Protein AF-A0A3N5Q9T2-F1 (afdb_monomer_lite)

Sequence (180 aa):
MAIQDIDDLIKQLRQHPEWRDALRREIFTDELLALPQIVRELAEAQKRTEVRLESLTARVEELAEAQRQTLIQVSKLAAAQGRTEDRVGSIDGRLLERDYFDRAYAYFDDTLRKIRVLSWSEVADLLDQAEERISRKERKQVMEADLILRGRRLADKAETYLLGEVSVGIGLEDVHRAAQ

pLDDT: mean 83.36, std 15.3, range [35.12, 98.44]

Structure (mmCIF, N/CA/C/O backbone):
data_AF-A0A3N5Q9T2-F1
#
_entry.id   AF-A0A3N5Q9T2-F1
#
loop_
_atom_site.group_PDB
_atom_site.id
_atom_site.type_symbol
_atom_site.label_atom_id
_atom_site.label_alt_id
_atom_site.label_comp_id
_atom_site.label_asym_id
_atom_site.label_entity_id
_atom_site.label_seq_id
_atom_site.pdbx_PDB_ins_code
_atom_site.Cartn_x
_atom_site.Cartn_y
_atom_site.Cartn_z
_atom_site.occupancy
_atom_site.B_iso_or_equiv
_atom_site.auth_seq_id
_atom_site.auth_comp_id
_atom_site.auth_asym_id
_atom_site.auth_atom_id
_atom_site.pdbx_PDB_model_num
ATOM 1 N N . MET A 1 1 ? -41.459 -1.217 77.612 1.00 57.47 1 MET A N 1
ATOM 2 C CA . MET A 1 1 ? -40.199 -1.873 78.017 1.00 57.47 1 MET A CA 1
ATOM 3 C C . MET A 1 1 ? -39.073 -1.049 77.413 1.00 57.47 1 MET A C 1
ATOM 5 O O . MET A 1 1 ? -39.167 -0.753 76.230 1.00 57.47 1 MET A O 1
ATOM 9 N N . ALA A 1 2 ? -38.118 -0.563 78.206 1.00 73.44 2 ALA A N 1
ATOM 10 C CA . ALA A 1 2 ? -37.009 0.235 77.678 1.00 73.44 2 ALA A CA 1
ATOM 11 C C . ALA A 1 2 ? -35.973 -0.709 77.057 1.00 73.44 2 ALA A C 1
ATOM 13 O O . ALA A 1 2 ? -35.576 -1.669 77.709 1.00 73.44 2 ALA A O 1
ATOM 14 N N . ILE A 1 3 ? -35.582 -0.463 75.809 1.00 77.31 3 ILE A N 1
ATOM 15 C CA . ILE A 1 3 ? -34.513 -1.202 75.130 1.00 77.31 3 ILE A CA 1
ATOM 16 C C . ILE A 1 3 ? -33.192 -0.695 75.713 1.00 77.31 3 ILE A C 1
ATOM 18 O O . ILE A 1 3 ? -32.919 0.502 75.612 1.00 77.31 3 ILE A O 1
ATOM 22 N N . GLN A 1 4 ? -32.428 -1.561 76.382 1.00 85.75 4 GLN A N 1
ATOM 23 C CA . GLN A 1 4 ? -31.202 -1.162 77.088 1.00 85.75 4 GLN A CA 1
ATOM 24 C C . GLN A 1 4 ? -29.933 -1.442 76.277 1.00 85.75 4 GLN A C 1
ATOM 26 O O . GLN A 1 4 ? -28.963 -0.697 76.405 1.00 85.75 4 GLN A O 1
ATOM 31 N N . ASP A 1 5 ? -29.955 -2.458 75.410 1.00 89.50 5 ASP A N 1
ATOM 32 C CA . ASP A 1 5 ? -28.836 -2.815 74.540 1.00 89.50 5 ASP A CA 1
ATOM 33 C C . ASP A 1 5 ? -29.283 -3.340 73.158 1.00 89.50 5 ASP A C 1
ATOM 35 O O . ASP A 1 5 ? -30.474 -3.414 72.827 1.00 89.50 5 ASP A O 1
ATOM 39 N N . ILE A 1 6 ? -28.300 -3.639 72.303 1.00 85.38 6 ILE A N 1
ATOM 40 C CA . ILE A 1 6 ? -28.537 -4.053 70.916 1.00 85.38 6 ILE A CA 1
ATOM 41 C C . ILE A 1 6 ? -29.073 -5.487 70.813 1.00 85.38 6 ILE A C 1
ATOM 43 O O . ILE A 1 6 ? -29.782 -5.808 69.858 1.00 85.38 6 ILE A O 1
ATOM 47 N N . ASP A 1 7 ? -28.790 -6.335 71.801 1.00 90.06 7 ASP A N 1
ATOM 48 C CA . ASP A 1 7 ? -29.268 -7.714 71.844 1.00 90.06 7 ASP A CA 1
ATOM 49 C C . ASP A 1 7 ? -30.748 -7.763 72.246 1.00 90.06 7 ASP A C 1
ATOM 51 O O . ASP A 1 7 ? -31.532 -8.509 71.646 1.00 90.06 7 ASP A O 1
ATOM 55 N N . ASP A 1 8 ? -31.167 -6.895 73.169 1.00 88.75 8 ASP A N 1
ATOM 56 C CA . ASP A 1 8 ? -32.565 -6.645 73.516 1.00 88.75 8 ASP A CA 1
ATOM 57 C C . ASP A 1 8 ? -33.357 -6.144 72.304 1.00 88.75 8 ASP A C 1
ATOM 59 O O . ASP A 1 8 ? -34.452 -6.648 72.025 1.00 88.75 8 ASP A O 1
ATOM 63 N N . LEU A 1 9 ? -32.790 -5.211 71.529 1.00 86.06 9 LEU A N 1
ATOM 64 C CA . LEU A 1 9 ? -33.391 -4.739 70.279 1.00 86.06 9 LEU A CA 1
ATOM 65 C C . LEU A 1 9 ? -33.557 -5.888 69.271 1.00 86.06 9 LEU A C 1
ATOM 67 O O . LEU A 1 9 ? -34.646 -6.079 68.729 1.00 86.06 9 LEU A O 1
ATOM 71 N N . ILE A 1 10 ? -32.516 -6.698 69.045 1.00 88.19 10 ILE A N 1
ATOM 72 C CA . ILE A 1 10 ? -32.572 -7.845 68.121 1.00 88.19 10 ILE A CA 1
ATOM 73 C C . ILE A 1 10 ? -33.619 -8.870 68.575 1.00 88.19 10 ILE A C 1
ATOM 75 O O . ILE A 1 10 ? -34.362 -9.410 67.748 1.00 88.19 10 ILE A O 1
ATOM 79 N N . LYS A 1 11 ? -33.713 -9.143 69.879 1.00 89.44 11 LYS A N 1
ATOM 80 C CA . LYS A 1 11 ? -34.690 -10.080 70.445 1.00 89.44 11 LYS A CA 1
ATOM 81 C C . LYS A 1 11 ? -36.124 -9.588 70.247 1.00 89.44 11 LYS A C 1
ATOM 83 O O . LYS A 1 11 ? -36.974 -10.380 69.841 1.00 89.44 11 LYS A O 1
ATOM 88 N N . GLN A 1 12 ? -36.378 -8.296 70.459 1.00 87.38 12 GLN A N 1
ATOM 89 C CA . GLN A 1 12 ? -37.684 -7.675 70.212 1.00 87.38 12 GLN A CA 1
ATOM 90 C C . GLN A 1 12 ? -38.057 -7.690 68.720 1.00 87.38 12 GLN A C 1
ATOM 92 O O . GLN A 1 12 ? -39.169 -8.080 68.377 1.00 87.38 12 GLN A O 1
ATOM 97 N N . LEU A 1 13 ? -37.118 -7.389 67.815 1.00 88.69 13 LEU A N 1
ATOM 98 C CA . LEU A 1 13 ? -37.351 -7.445 66.361 1.00 88.69 13 LEU A CA 1
ATOM 99 C C . LEU A 1 13 ? -37.629 -8.868 65.841 1.00 88.69 13 LEU A C 1
ATOM 101 O O . LEU A 1 13 ? -38.286 -9.036 64.816 1.00 88.69 13 LEU A O 1
ATOM 105 N N .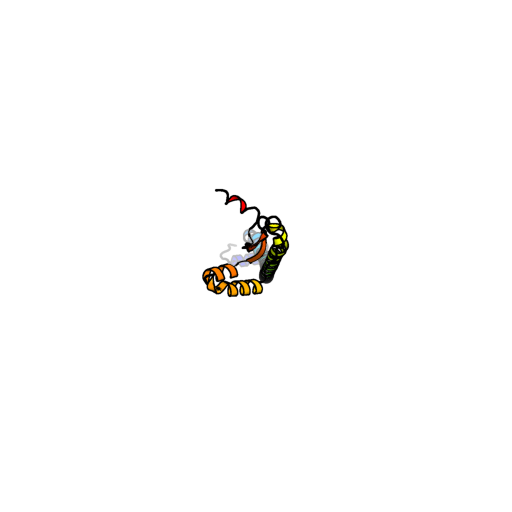 ARG A 1 14 ? -37.143 -9.913 66.525 1.00 87.50 14 ARG A N 1
ATOM 106 C CA . ARG A 1 14 ? -37.492 -11.311 66.204 1.00 87.50 14 ARG A CA 1
ATOM 107 C C . ARG A 1 14 ? -38.896 -11.695 66.668 1.00 87.50 14 ARG A C 1
ATOM 109 O O . ARG A 1 14 ? -39.517 -12.542 66.035 1.00 87.50 14 ARG A O 1
ATOM 116 N N . GLN A 1 15 ? -39.363 -11.113 67.771 1.00 91.81 15 GLN A N 1
ATOM 117 C CA . GLN A 1 15 ? -40.686 -11.380 68.345 1.00 91.81 15 GLN A CA 1
ATOM 118 C C . GLN A 1 15 ? -41.799 -10.577 67.654 1.00 91.81 15 GLN A C 1
ATOM 120 O O . GLN A 1 15 ? -42.931 -11.049 67.613 1.00 91.81 15 GLN A O 1
ATOM 125 N N . HIS A 1 16 ? -41.458 -9.424 67.067 1.00 91.00 16 HIS A N 1
ATOM 126 C CA . HIS A 1 16 ? -42.373 -8.507 66.379 1.00 91.00 16 HIS A CA 1
ATOM 127 C C . HIS A 1 16 ? -41.950 -8.287 64.913 1.00 91.00 16 HIS A C 1
ATOM 129 O O . HIS A 1 16 ? -41.212 -7.338 64.616 1.00 91.00 16 HIS A O 1
ATOM 135 N N . PRO A 1 17 ? -42.384 -9.156 63.974 1.00 87.50 17 PRO A N 1
ATOM 136 C CA . PRO 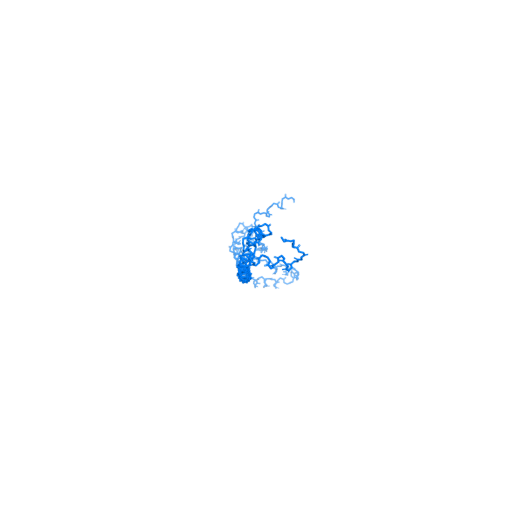A 1 17 ? -42.043 -9.055 62.552 1.00 87.50 17 PRO A CA 1
ATOM 137 C C . PRO A 1 17 ? -42.384 -7.691 61.938 1.00 87.50 17 PRO A C 1
ATOM 139 O O . PRO A 1 17 ? -41.623 -7.178 61.122 1.00 87.50 17 PRO A O 1
ATOM 142 N N . GLU A 1 18 ? -43.479 -7.073 62.377 1.00 89.25 18 GLU A N 1
ATOM 143 C CA . GLU A 1 18 ? -43.942 -5.756 61.942 1.00 89.25 18 GLU A CA 1
ATOM 144 C C . GLU A 1 18 ? -42.941 -4.632 62.255 1.00 89.25 18 GLU A C 1
ATOM 146 O O . GLU A 1 18 ? -42.747 -3.730 61.439 1.00 89.25 18 GLU A O 1
ATOM 151 N N . TRP A 1 19 ? -42.249 -4.696 63.399 1.00 89.62 19 TRP A N 1
ATOM 152 C CA . TRP A 1 19 ? -41.232 -3.707 63.775 1.00 89.62 19 TRP A CA 1
ATOM 153 C C . TRP A 1 19 ? -39.950 -3.903 62.984 1.00 89.62 19 TRP A C 1
ATOM 155 O O . TRP A 1 19 ? -39.317 -2.932 62.579 1.00 89.62 19 TRP A O 1
ATOM 165 N N . ARG A 1 20 ? -39.584 -5.158 62.719 1.00 85.50 20 ARG A N 1
ATOM 166 C CA . ARG A 1 20 ? -38.463 -5.489 61.839 1.00 85.50 20 ARG A CA 1
ATOM 167 C C . ARG A 1 20 ? -38.704 -4.987 60.424 1.00 85.50 20 ARG A C 1
ATOM 169 O O . ARG A 1 20 ? -37.781 -4.450 59.823 1.00 85.50 20 ARG A O 1
ATOM 176 N N . ASP A 1 21 ? -39.915 -5.135 59.904 1.00 84.56 21 ASP A N 1
ATOM 177 C CA . ASP A 1 21 ? -40.242 -4.708 58.546 1.00 84.56 21 ASP A CA 1
ATOM 178 C C . ASP A 1 21 ? -40.323 -3.169 58.442 1.00 84.56 21 ASP A C 1
ATOM 180 O O . ASP A 1 21 ? -39.831 -2.600 57.466 1.00 84.56 21 ASP A O 1
ATOM 184 N N . ALA A 1 22 ? -40.835 -2.482 59.473 1.00 84.75 22 ALA A N 1
ATOM 185 C CA . ALA A 1 22 ? -40.804 -1.018 59.569 1.00 84.75 22 ALA A CA 1
ATOM 186 C C . ALA A 1 22 ? -39.370 -0.470 59.679 1.00 84.75 22 ALA A C 1
ATOM 188 O O . ALA A 1 22 ? -38.980 0.409 58.912 1.00 84.75 22 ALA A O 1
ATOM 189 N N . LEU A 1 23 ? -38.554 -1.041 60.572 1.00 85.12 23 LEU A N 1
ATOM 190 C CA . LEU A 1 23 ? -37.146 -0.674 60.730 1.00 85.12 23 LEU A CA 1
ATOM 191 C C . LEU A 1 23 ? -36.347 -0.965 59.453 1.00 85.12 23 LEU A C 1
ATOM 193 O O . LEU A 1 23 ? -35.482 -0.184 59.068 1.00 85.12 23 LEU A O 1
ATOM 197 N N . ARG A 1 24 ? -36.656 -2.072 58.765 1.00 83.06 24 ARG A N 1
ATOM 198 C CA . ARG A 1 24 ? -36.048 -2.413 57.478 1.00 83.06 24 ARG A CA 1
ATOM 199 C C . ARG A 1 24 ? -36.389 -1.383 56.408 1.00 83.06 24 ARG A C 1
ATOM 201 O O . ARG A 1 24 ? -35.483 -1.026 55.680 1.00 83.06 24 ARG A O 1
ATOM 208 N N . ARG A 1 25 ? -37.625 -0.888 56.318 1.00 82.62 25 ARG A N 1
ATOM 209 C CA . ARG A 1 25 ? -37.991 0.157 55.343 1.00 82.62 25 ARG A CA 1
ATOM 210 C C . ARG A 1 25 ? -37.300 1.497 55.598 1.00 82.62 25 ARG A C 1
ATOM 212 O O . ARG A 1 25 ? -36.926 2.158 54.638 1.00 82.62 25 ARG A O 1
ATOM 219 N N . GLU A 1 26 ? -37.127 1.875 56.863 1.00 83.81 26 GLU A N 1
ATOM 220 C CA . GLU A 1 26 ? -36.474 3.139 57.238 1.00 83.81 26 GLU A CA 1
ATOM 221 C C . GLU A 1 26 ? -34.942 3.085 57.105 1.00 83.81 26 GLU A C 1
ATOM 223 O O . GLU A 1 26 ? -34.321 4.058 56.688 1.00 83.81 26 GLU A O 1
ATOM 228 N N . ILE A 1 27 ? -34.311 1.949 57.436 1.00 82.31 27 ILE A N 1
ATOM 229 C CA . ILE A 1 27 ? -32.841 1.803 57.411 1.00 82.31 27 ILE A CA 1
ATOM 230 C C . ILE A 1 27 ? -32.331 1.244 56.075 1.00 82.31 27 ILE A C 1
ATOM 232 O O . ILE A 1 27 ? -31.285 1.662 55.582 1.00 82.31 27 ILE A O 1
ATOM 236 N N . PHE A 1 28 ? -33.047 0.287 55.486 1.00 82.62 28 PHE A N 1
ATOM 237 C CA . PHE A 1 28 ? -32.711 -0.345 54.211 1.00 82.62 28 PHE A CA 1
ATOM 238 C C . PHE A 1 28 ? -33.735 0.060 53.161 1.00 82.62 28 PHE A C 1
ATOM 240 O O . PHE A 1 28 ? -34.695 -0.665 52.887 1.00 82.62 28 PHE A O 1
ATOM 247 N N . THR A 1 29 ? -33.499 1.222 52.557 1.00 84.50 29 THR A N 1
ATOM 248 C CA . THR A 1 29 ? -34.281 1.676 51.409 1.00 84.50 29 THR A CA 1
ATOM 249 C C . THR A 1 29 ? -34.279 0.613 50.307 1.00 84.50 29 THR A C 1
ATOM 251 O O . THR A 1 29 ? -33.330 -0.169 50.164 1.00 84.50 29 THR A O 1
ATOM 254 N N . ASP A 1 30 ? -35.336 0.591 49.496 1.00 81.75 30 ASP A N 1
ATOM 255 C CA . ASP A 1 30 ? -35.458 -0.361 48.385 1.00 81.75 30 ASP A CA 1
ATOM 256 C C . ASP A 1 30 ? -34.260 -0.276 47.414 1.00 81.75 30 ASP A C 1
ATOM 258 O O . ASP A 1 30 ? -33.839 -1.285 46.850 1.00 81.75 30 ASP A O 1
ATOM 262 N N . GLU A 1 31 ? -33.643 0.904 47.294 1.00 84.00 31 GLU A N 1
ATOM 263 C CA . GLU A 1 31 ? -32.419 1.138 46.522 1.00 84.00 31 GLU A CA 1
ATOM 264 C C . GLU A 1 31 ? -31.212 0.354 47.071 1.00 84.00 31 GLU A C 1
ATOM 266 O O . GLU A 1 31 ? -30.534 -0.351 46.321 1.00 84.00 31 GLU A O 1
ATOM 271 N N . LEU A 1 32 ? -30.981 0.390 48.390 1.00 87.38 32 LEU A N 1
ATOM 272 C CA . LEU A 1 32 ? -29.914 -0.371 49.055 1.00 87.38 32 LEU A CA 1
ATOM 273 C C . LEU A 1 32 ? -30.129 -1.885 48.935 1.00 87.38 32 LEU A C 1
ATOM 275 O O . LEU A 1 32 ? -29.169 -2.641 48.774 1.00 87.38 32 LEU A O 1
ATOM 279 N N . LEU A 1 33 ? -31.386 -2.335 48.977 1.00 86.12 33 LEU A N 1
ATOM 280 C CA . LEU A 1 33 ? -31.740 -3.744 48.786 1.00 86.12 33 LEU A CA 1
ATOM 281 C C . LEU A 1 33 ? -31.574 -4.206 47.328 1.00 86.12 33 LEU A C 1
ATOM 283 O O . LEU A 1 33 ? -31.331 -5.393 47.099 1.00 86.12 33 LEU A O 1
ATOM 287 N N . ALA A 1 34 ? -31.663 -3.293 46.355 1.00 91.12 34 ALA A N 1
ATOM 288 C CA . ALA A 1 34 ? -31.472 -3.580 44.934 1.00 91.12 34 ALA A CA 1
ATOM 289 C C . ALA A 1 34 ? -29.992 -3.610 44.503 1.00 91.12 34 ALA A C 1
ATOM 291 O O . ALA A 1 34 ? -29.661 -4.268 43.512 1.00 91.12 34 ALA A O 1
ATOM 292 N N . LEU A 1 35 ? -29.080 -2.970 45.248 1.00 94.44 35 LEU A N 1
ATOM 293 C CA . LEU A 1 35 ? -27.647 -2.904 44.913 1.00 94.44 35 LEU A CA 1
ATOM 294 C C . LEU A 1 35 ? -27.001 -4.263 44.583 1.00 94.44 35 LEU A C 1
ATOM 296 O O . LEU A 1 35 ? -26.315 -4.339 43.564 1.00 94.44 35 LEU A O 1
ATOM 300 N N . PRO A 1 36 ? -27.211 -5.362 45.340 1.00 94.62 36 PRO A N 1
ATOM 301 C CA . PRO A 1 36 ? -26.610 -6.655 45.000 1.00 94.62 36 PRO A CA 1
ATOM 302 C C . PRO A 1 36 ? -27.061 -7.208 43.645 1.00 94.62 36 PRO A C 1
ATOM 304 O O . PRO A 1 36 ? -26.333 -7.990 43.032 1.00 94.62 36 PRO A O 1
ATOM 307 N N . GLN A 1 37 ? -28.269 -6.854 43.203 1.00 95.38 37 GLN A N 1
ATOM 308 C CA . GLN A 1 37 ? -28.783 -7.227 41.890 1.00 95.38 37 GLN A CA 1
ATOM 309 C C . GLN A 1 37 ? -28.143 -6.356 40.803 1.00 95.38 37 GLN A C 1
ATOM 311 O O . GLN A 1 37 ? -27.608 -6.899 39.841 1.00 95.38 37 GLN A O 1
ATOM 316 N N . ILE A 1 38 ? -28.086 -5.036 41.011 1.00 96.44 38 ILE A N 1
ATOM 317 C CA . ILE A 1 38 ? -27.436 -4.093 40.086 1.00 96.44 38 ILE A CA 1
ATOM 318 C C . ILE A 1 38 ? -25.953 -4.444 39.887 1.00 96.44 38 ILE A C 1
ATOM 320 O O . ILE A 1 38 ? -25.460 -4.469 38.763 1.00 96.44 38 ILE A O 1
ATOM 324 N N . VAL A 1 39 ? -25.238 -4.784 40.965 1.00 97.75 39 VAL A N 1
ATOM 325 C CA . VAL A 1 39 ? -23.830 -5.207 40.902 1.00 97.75 39 VAL A CA 1
ATOM 326 C C . VAL A 1 39 ? -23.670 -6.505 40.106 1.00 97.75 39 VAL A C 1
ATOM 328 O O . VAL A 1 39 ? -22.724 -6.625 39.329 1.00 97.75 39 VAL A O 1
ATOM 331 N N . ARG A 1 40 ? -24.591 -7.469 40.250 1.00 97.88 40 ARG A N 1
ATOM 332 C CA . ARG A 1 40 ? -24.575 -8.706 39.451 1.00 97.88 40 ARG A CA 1
ATOM 333 C C . ARG A 1 40 ? -24.806 -8.425 37.967 1.00 97.88 40 ARG A C 1
ATOM 335 O O . ARG A 1 40 ? -24.047 -8.919 37.140 1.00 97.88 40 ARG A O 1
ATOM 342 N N . GLU A 1 41 ? -25.780 -7.584 37.638 1.00 98.00 41 GLU A N 1
ATOM 343 C CA . GLU A 1 41 ? -26.059 -7.179 36.254 1.00 98.00 41 GLU A CA 1
ATOM 344 C C . GLU A 1 41 ? -24.881 -6.421 35.628 1.00 98.00 41 GLU A C 1
ATOM 346 O O . GLU A 1 41 ? -24.526 -6.665 34.471 1.00 98.00 41 GLU A O 1
ATOM 351 N N . LEU A 1 42 ? -24.220 -5.552 36.399 1.00 98.19 42 LEU A N 1
ATOM 352 C CA . LEU A 1 42 ? -23.019 -4.848 35.958 1.00 98.19 42 LEU A CA 1
ATOM 353 C C . LEU A 1 42 ? -21.854 -5.816 35.716 1.00 98.19 42 LEU A C 1
ATOM 355 O O . LEU A 1 42 ? -21.187 -5.708 34.690 1.00 98.19 42 LEU A O 1
ATOM 359 N N . ALA A 1 43 ? -21.638 -6.788 36.607 1.00 97.31 43 ALA A N 1
ATOM 360 C CA . ALA A 1 43 ? -20.600 -7.806 36.440 1.00 97.31 43 ALA A CA 1
ATOM 361 C C . ALA A 1 43 ? -20.845 -8.677 35.193 1.00 97.31 43 ALA A C 1
ATOM 363 O O . ALA A 1 43 ? -19.916 -8.974 34.440 1.00 97.31 43 ALA A O 1
ATOM 364 N N . GLU A 1 44 ? -22.098 -9.045 34.919 1.00 98.06 44 GLU A N 1
ATOM 365 C CA . GLU A 1 44 ? -22.467 -9.768 33.697 1.00 98.06 44 GLU A CA 1
ATOM 366 C C . GLU A 1 44 ? -22.271 -8.914 32.437 1.00 98.06 44 GLU A C 1
ATOM 368 O O . GLU A 1 44 ? -21.752 -9.396 31.422 1.00 98.06 44 GLU A O 1
ATOM 373 N N . ALA A 1 45 ? -22.644 -7.633 32.490 1.00 97.62 45 ALA A N 1
ATOM 374 C CA . ALA A 1 45 ? -22.411 -6.695 31.399 1.00 97.62 45 ALA A CA 1
ATOM 375 C C . ALA A 1 45 ? -20.912 -6.480 31.135 1.00 97.62 45 ALA A C 1
ATOM 377 O O . ALA A 1 45 ? -20.503 -6.455 29.968 1.00 97.62 45 ALA A O 1
ATOM 378 N N . GLN A 1 46 ? -20.100 -6.394 32.191 1.00 98.00 46 GLN A N 1
ATOM 379 C CA . GLN A 1 46 ? -18.645 -6.306 32.105 1.00 98.00 46 GLN A CA 1
ATOM 380 C C . GLN A 1 46 ? -18.065 -7.563 31.452 1.00 98.00 46 GLN A C 1
ATOM 382 O O . GLN A 1 46 ? -17.389 -7.447 30.432 1.00 98.00 46 GLN A O 1
ATOM 387 N N . LYS A 1 47 ? -18.417 -8.761 31.935 1.00 98.06 47 LYS A N 1
ATOM 388 C CA . LYS A 1 47 ? -17.941 -10.032 31.365 1.00 98.06 47 LYS A CA 1
ATOM 389 C C . LYS A 1 47 ? -18.283 -10.166 29.878 1.00 98.06 47 LYS A C 1
ATOM 391 O O . LYS A 1 47 ? -17.458 -10.578 29.069 1.00 98.06 47 LYS A O 1
ATOM 396 N N . ARG A 1 48 ? -19.500 -9.779 29.481 1.00 98.19 48 ARG A N 1
ATOM 397 C CA . ARG A 1 48 ? -19.911 -9.760 28.065 1.00 98.19 48 ARG A CA 1
ATOM 398 C C . ARG A 1 48 ? -19.093 -8.767 27.236 1.00 98.19 48 ARG A C 1
ATOM 400 O O . ARG A 1 48 ? -18.868 -9.010 26.052 1.00 98.19 48 ARG A O 1
ATOM 407 N N . THR A 1 49 ? -18.685 -7.651 27.830 1.00 98.00 49 THR A N 1
ATOM 408 C CA . THR A 1 49 ? -17.843 -6.648 27.168 1.00 98.00 49 THR A CA 1
ATOM 409 C C . THR A 1 49 ? -16.411 -7.149 27.010 1.00 98.00 49 THR A C 1
ATOM 411 O O . THR A 1 49 ? -15.860 -7.013 25.924 1.00 98.00 49 THR A O 1
ATOM 414 N N . GLU A 1 50 ? -15.850 -7.806 28.025 1.00 98.31 50 GLU A N 1
ATOM 415 C CA . GLU A 1 50 ? -14.523 -8.438 27.965 1.00 98.31 50 GLU A CA 1
ATOM 416 C C . GLU A 1 50 ? -14.452 -9.476 26.838 1.00 98.31 50 GLU A C 1
ATOM 418 O O . GLU A 1 50 ? -13.586 -9.377 25.974 1.00 98.31 50 GLU A O 1
ATOM 423 N N . VAL A 1 51 ? -15.444 -10.368 26.731 1.00 98.19 51 VAL A N 1
ATOM 424 C CA . VAL A 1 51 ? -15.515 -11.348 25.627 1.00 98.19 51 VAL A CA 1
ATOM 425 C C . VAL A 1 51 ? -15.579 -10.668 24.251 1.00 98.19 51 VAL A C 1
ATOM 427 O O . VAL A 1 51 ? -14.967 -11.122 23.283 1.00 98.19 51 VAL A O 1
ATOM 430 N N . ARG A 1 52 ? -16.322 -9.559 24.129 1.00 98.00 52 ARG A N 1
ATOM 431 C CA . ARG A 1 52 ? -16.383 -8.791 22.873 1.00 98.00 52 ARG A CA 1
ATOM 432 C C . ARG A 1 52 ? -15.049 -8.121 22.550 1.00 98.00 52 ARG A C 1
ATOM 434 O O . ARG A 1 52 ? -14.689 -8.068 21.377 1.00 98.00 52 ARG A O 1
ATOM 441 N N . LEU A 1 53 ? -14.337 -7.624 23.561 1.00 98.44 53 LEU A N 1
ATOM 442 C CA . LEU A 1 53 ? -13.013 -7.028 23.402 1.00 98.44 53 LEU A CA 1
ATOM 443 C C . LEU A 1 53 ? -11.985 -8.074 22.978 1.00 98.44 53 LEU A C 1
ATOM 445 O O . LEU A 1 53 ? -11.261 -7.824 22.024 1.00 98.44 53 LEU A O 1
ATOM 449 N N . GLU A 1 54 ? -11.975 -9.258 23.587 1.00 98.31 54 GLU A N 1
ATOM 450 C CA . GLU A 1 54 ? -11.110 -10.370 23.167 1.00 98.31 54 GLU A CA 1
ATOM 451 C C . GLU A 1 54 ? -11.352 -10.747 21.700 1.00 98.31 54 GLU A C 1
ATOM 453 O O . GLU A 1 54 ? -10.410 -10.848 20.913 1.00 98.31 54 GLU A O 1
ATOM 458 N N . SER A 1 55 ? -12.622 -10.862 21.294 1.00 98.12 55 SER A N 1
ATOM 459 C CA . SER A 1 55 ? -12.968 -11.124 19.893 1.00 98.12 55 SER A CA 1
ATOM 460 C C . SER A 1 55 ? -12.526 -9.999 18.955 1.00 98.12 55 SER A C 1
ATOM 462 O O . SER A 1 55 ? -12.156 -10.280 17.813 1.00 98.12 55 SER A O 1
ATOM 464 N N . LEU A 1 56 ? -12.591 -8.739 19.390 1.00 98.31 56 LEU A N 1
ATOM 465 C CA . LEU A 1 56 ? -12.144 -7.606 18.587 1.00 98.31 56 LEU A CA 1
ATOM 466 C C . LEU A 1 56 ? -10.619 -7.593 18.450 1.00 98.31 56 LEU A C 1
ATOM 468 O O . LEU A 1 56 ? -10.127 -7.399 17.343 1.00 98.31 56 LEU A O 1
ATOM 472 N N . THR A 1 57 ? -9.887 -7.852 19.534 1.00 98.12 57 THR A N 1
ATOM 473 C CA . THR A 1 57 ? -8.423 -7.958 19.530 1.00 98.12 57 THR A CA 1
ATOM 474 C C . THR A 1 57 ? -7.961 -9.035 18.555 1.00 98.12 57 THR A C 1
ATOM 476 O O . THR A 1 57 ? -7.142 -8.744 17.688 1.00 98.12 57 THR A O 1
ATOM 479 N N . ALA A 1 58 ? -8.566 -10.227 18.596 1.00 98.19 58 ALA A N 1
ATOM 480 C CA . ALA A 1 58 ? -8.245 -11.303 17.657 1.00 98.19 58 ALA A CA 1
ATOM 481 C C . ALA A 1 58 ? -8.472 -10.887 16.190 1.00 98.19 58 ALA A C 1
ATOM 483 O O . ALA A 1 58 ? -7.615 -11.096 15.335 1.00 98.19 58 ALA A O 1
ATOM 484 N N . ARG A 1 59 ? -9.593 -10.212 15.892 1.00 98.19 59 ARG A N 1
ATOM 485 C CA . ARG A 1 59 ? -9.867 -9.698 14.536 1.00 98.19 59 ARG A CA 1
ATOM 486 C C . ARG A 1 59 ? -8.867 -8.631 14.094 1.00 98.19 59 ARG A C 1
ATOM 488 O O . ARG A 1 59 ? -8.526 -8.567 12.917 1.00 98.19 59 ARG A O 1
ATOM 495 N N . VAL A 1 60 ? -8.415 -7.773 15.008 1.00 98.44 60 VAL A N 1
ATOM 496 C CA . VAL A 1 60 ? -7.395 -6.756 14.711 1.00 98.44 60 VAL A CA 1
ATOM 497 C C . VAL A 1 60 ? -6.050 -7.413 14.399 1.00 98.44 60 VAL A C 1
ATOM 499 O O . VAL A 1 60 ? -5.381 -6.985 13.461 1.00 98.44 60 VAL A O 1
ATOM 502 N N . GLU A 1 61 ? -5.673 -8.468 15.121 1.00 98.38 61 GLU A N 1
ATOM 503 C CA . GLU A 1 61 ? -4.457 -9.239 14.840 1.00 98.38 61 GLU A CA 1
ATOM 504 C C . GLU A 1 61 ? -4.516 -9.923 13.466 1.00 98.38 61 GLU A C 1
ATOM 506 O O . GLU A 1 61 ? -3.570 -9.808 12.683 1.00 98.38 61 GLU A O 1
ATOM 511 N N . GLU A 1 62 ? -5.646 -10.551 13.124 1.00 98.19 62 GLU A N 1
ATOM 512 C CA . GLU A 1 62 ? -5.873 -11.144 11.798 1.00 98.19 62 GLU A CA 1
ATOM 513 C C . GLU A 1 62 ? -5.776 -10.098 10.675 1.00 98.19 62 GLU A C 1
ATOM 515 O O . GLU A 1 62 ? -5.113 -10.325 9.659 1.00 98.19 62 GLU A O 1
ATOM 520 N N . LEU A 1 63 ? -6.394 -8.926 10.862 1.00 98.31 63 LEU A N 1
ATOM 521 C CA . LEU A 1 63 ? -6.332 -7.826 9.897 1.00 98.31 63 LEU A CA 1
ATOM 522 C C . LEU A 1 63 ? -4.912 -7.274 9.741 1.00 98.31 63 LEU A C 1
ATOM 524 O O . LEU A 1 63 ? -4.486 -7.001 8.617 1.00 98.31 63 LEU A O 1
ATOM 528 N N . ALA A 1 64 ? -4.168 -7.131 10.839 1.00 97.62 64 ALA A N 1
ATOM 529 C CA . ALA A 1 64 ? -2.785 -6.673 10.802 1.00 97.62 64 ALA A CA 1
ATOM 530 C C . ALA A 1 64 ? -1.897 -7.647 10.012 1.00 97.62 64 ALA A C 1
ATOM 532 O O . ALA A 1 64 ? -1.062 -7.216 9.213 1.00 97.62 64 ALA A O 1
ATOM 533 N N . GLU A 1 65 ? -2.100 -8.955 10.176 1.00 97.94 65 GLU A N 1
ATOM 534 C CA . GLU A 1 65 ? -1.352 -9.954 9.418 1.00 97.94 65 GLU A CA 1
ATOM 535 C C . GLU A 1 65 ? -1.739 -9.955 7.933 1.00 97.94 65 GLU A C 1
ATOM 537 O O . GLU A 1 65 ? -0.864 -9.900 7.065 1.00 97.94 65 GLU A O 1
ATOM 542 N N . ALA A 1 66 ? -3.035 -9.896 7.611 1.00 97.56 66 ALA A N 1
ATOM 543 C CA . ALA A 1 66 ? -3.499 -9.761 6.229 1.00 97.56 66 ALA A CA 1
ATOM 544 C C . ALA A 1 66 ? -2.935 -8.499 5.543 1.00 97.56 66 ALA A C 1
ATOM 546 O O . ALA A 1 66 ? -2.554 -8.530 4.365 1.00 97.56 66 ALA A O 1
ATOM 547 N N . GLN A 1 67 ? -2.816 -7.393 6.284 1.00 97.75 67 GLN A N 1
ATOM 548 C CA . GLN A 1 67 ? -2.206 -6.159 5.797 1.00 97.75 67 GLN A CA 1
ATOM 549 C C . GLN A 1 67 ? -0.706 -6.332 5.517 1.00 97.75 67 GLN A C 1
ATOM 551 O O . GLN A 1 67 ? -0.237 -5.894 4.464 1.00 97.75 67 GLN A O 1
ATOM 556 N N . ARG A 1 68 ? 0.049 -7.008 6.399 1.00 97.81 68 ARG A N 1
ATOM 557 C CA . ARG A 1 68 ? 1.474 -7.317 6.159 1.00 97.81 68 ARG A CA 1
ATOM 558 C C . ARG A 1 68 ? 1.666 -8.163 4.906 1.00 97.81 68 ARG A C 1
ATOM 560 O O . ARG A 1 68 ? 2.518 -7.837 4.079 1.00 97.81 68 ARG A O 1
ATOM 567 N N . GLN A 1 69 ? 0.855 -9.207 4.733 1.00 97.69 69 GLN A N 1
ATOM 568 C CA . GLN A 1 69 ? 0.909 -10.052 3.537 1.00 97.69 69 GLN A CA 1
ATOM 569 C C . GLN A 1 69 ? 0.626 -9.236 2.272 1.00 97.69 69 GLN A C 1
ATOM 571 O O . GLN A 1 69 ? 1.353 -9.348 1.284 1.00 97.69 69 GLN A O 1
ATOM 576 N N . THR A 1 70 ? -0.369 -8.349 2.320 1.00 97.69 70 THR A N 1
ATOM 577 C CA . THR A 1 70 ? -0.699 -7.452 1.204 1.00 97.69 70 THR A CA 1
ATOM 578 C C . THR A 1 70 ? 0.463 -6.515 0.867 1.00 97.69 70 THR A C 1
ATOM 580 O O . THR A 1 70 ? 0.816 -6.385 -0.304 1.00 97.69 70 THR A O 1
ATOM 583 N N . LEU A 1 71 ? 1.118 -5.921 1.871 1.00 98.19 71 LEU A N 1
ATOM 584 C CA . LEU A 1 71 ? 2.282 -5.050 1.670 1.00 98.19 71 LEU A CA 1
ATOM 585 C C . LEU A 1 71 ? 3.421 -5.780 0.937 1.00 98.19 71 LEU A C 1
ATOM 587 O O . LEU A 1 71 ? 4.022 -5.233 0.012 1.00 98.19 71 LEU A O 1
ATOM 591 N N . ILE A 1 72 ? 3.683 -7.038 1.308 1.00 98.00 72 ILE A N 1
ATOM 592 C CA . ILE A 1 72 ? 4.690 -7.877 0.645 1.00 98.00 72 ILE A CA 1
ATOM 593 C C . ILE A 1 72 ? 4.323 -8.102 -0.828 1.00 98.00 72 ILE A C 1
ATOM 595 O O . ILE A 1 72 ? 5.190 -7.993 -1.697 1.00 98.00 72 ILE A O 1
ATOM 599 N N . GLN A 1 73 ? 3.056 -8.402 -1.133 1.00 97.25 73 GLN A N 1
ATOM 600 C CA . GLN A 1 73 ? 2.615 -8.601 -2.519 1.00 97.25 73 GLN A CA 1
ATOM 601 C C . GLN A 1 73 ? 2.721 -7.313 -3.343 1.00 97.25 73 GLN A C 1
ATOM 603 O O . GLN A 1 73 ? 3.237 -7.348 -4.458 1.00 97.25 73 GLN A O 1
ATOM 608 N N . VAL A 1 74 ? 2.319 -6.169 -2.781 1.00 98.25 74 VAL A N 1
ATOM 609 C CA . VAL A 1 74 ? 2.446 -4.857 -3.437 1.00 98.25 74 VAL A CA 1
ATOM 610 C C . VAL A 1 74 ? 3.911 -4.525 -3.724 1.00 98.25 74 VAL A C 1
ATOM 612 O O . VAL A 1 74 ? 4.236 -4.109 -4.832 1.00 98.25 74 VAL A O 1
ATOM 615 N N . SER A 1 75 ? 4.819 -4.781 -2.778 1.00 97.94 75 SER A N 1
ATOM 616 C CA . SER A 1 75 ? 6.258 -4.573 -2.987 1.00 97.94 75 SER A CA 1
ATOM 617 C C . SER A 1 75 ? 6.815 -5.453 -4.116 1.00 97.94 75 SER A C 1
ATOM 619 O O . SER A 1 75 ? 7.564 -4.974 -4.970 1.00 97.94 75 SER A O 1
ATOM 621 N N . LYS A 1 76 ? 6.399 -6.726 -4.185 1.00 97.75 76 LYS A N 1
ATOM 622 C CA . LYS A 1 76 ? 6.780 -7.630 -5.284 1.00 97.75 76 LYS A CA 1
ATOM 623 C C . LYS A 1 76 ? 6.256 -7.150 -6.637 1.00 97.75 76 LYS A C 1
ATOM 625 O O . LYS A 1 76 ? 6.991 -7.230 -7.622 1.00 97.75 76 LYS A O 1
ATOM 630 N N . LEU A 1 77 ? 5.019 -6.653 -6.685 1.00 98.12 77 LEU A N 1
ATOM 631 C CA . LEU A 1 77 ? 4.424 -6.086 -7.896 1.00 98.12 77 LEU A CA 1
ATOM 632 C C . LEU A 1 77 ? 5.167 -4.827 -8.348 1.00 98.12 77 LEU A C 1
ATOM 634 O O . LEU A 1 77 ? 5.533 -4.750 -9.515 1.00 98.12 77 LEU A O 1
ATOM 638 N N . ALA A 1 78 ? 5.483 -3.906 -7.435 1.00 96.94 78 ALA A N 1
ATOM 639 C CA . ALA A 1 78 ? 6.261 -2.706 -7.748 1.00 96.94 78 ALA A CA 1
ATOM 640 C C . ALA A 1 78 ? 7.648 -3.055 -8.319 1.00 96.94 78 ALA A C 1
ATOM 642 O O . ALA A 1 78 ? 8.072 -2.502 -9.330 1.00 96.94 78 ALA A O 1
ATOM 643 N N . ALA A 1 79 ? 8.332 -4.047 -7.739 1.00 97.56 79 ALA A N 1
ATOM 644 C CA . ALA A 1 79 ? 9.612 -4.518 -8.266 1.00 97.56 79 ALA A CA 1
ATOM 645 C C . ALA A 1 79 ? 9.482 -5.182 -9.653 1.00 97.56 79 ALA A C 1
ATOM 647 O O . ALA A 1 79 ? 10.385 -5.077 -10.483 1.00 97.56 79 ALA A O 1
ATOM 648 N N . ALA A 1 80 ? 8.385 -5.898 -9.915 1.00 96.50 80 ALA A N 1
ATOM 649 C CA . ALA A 1 80 ? 8.115 -6.480 -11.230 1.00 96.50 80 ALA A CA 1
ATOM 650 C C . ALA A 1 80 ? 7.761 -5.416 -12.281 1.00 96.50 80 ALA A C 1
ATOM 652 O O . ALA A 1 80 ? 8.191 -5.539 -13.430 1.00 96.50 80 ALA A O 1
ATOM 653 N N . GLN A 1 81 ? 7.033 -4.372 -11.879 1.00 96.94 81 GLN A N 1
ATOM 654 C CA . GLN A 1 81 ? 6.740 -3.209 -12.710 1.00 96.94 81 GLN A CA 1
ATOM 655 C C . GLN A 1 81 ? 8.034 -2.498 -13.111 1.00 96.94 81 GLN A C 1
ATOM 657 O O . GLN A 1 81 ? 8.263 -2.352 -14.306 1.00 96.94 81 GLN A O 1
ATOM 662 N N . GLY A 1 82 ? 8.923 -2.183 -12.161 1.00 96.50 82 GLY A N 1
ATOM 663 C CA . GLY A 1 82 ? 10.205 -1.529 -12.466 1.00 96.50 82 GLY A CA 1
ATOM 664 C C . GLY A 1 82 ? 11.044 -2.310 -13.486 1.00 96.50 82 GLY A C 1
ATOM 665 O O . GLY A 1 82 ? 11.474 -1.759 -14.491 1.00 96.50 82 GLY A O 1
ATOM 666 N N . ARG A 1 83 ? 11.159 -3.640 -13.336 1.00 96.25 83 ARG A N 1
ATOM 667 C CA . ARG A 1 83 ? 11.841 -4.485 -14.343 1.00 96.25 83 ARG A CA 1
ATOM 668 C C . ARG A 1 83 ? 11.180 -4.447 -15.723 1.00 96.25 83 ARG A C 1
ATOM 670 O O . ARG A 1 83 ? 11.846 -4.660 -16.735 1.00 96.25 83 ARG A O 1
ATOM 677 N N . THR A 1 84 ? 9.861 -4.274 -15.766 1.00 95.19 84 THR A N 1
ATOM 678 C CA . THR A 1 84 ? 9.116 -4.178 -17.025 1.00 95.19 84 THR A CA 1
ATOM 679 C C . THR A 1 84 ? 9.353 -2.821 -17.676 1.00 95.19 84 THR A C 1
ATOM 681 O O . THR A 1 84 ? 9.618 -2.787 -18.872 1.00 95.19 84 THR A O 1
ATOM 684 N N . GLU A 1 85 ? 9.333 -1.738 -16.898 1.00 94.19 85 GLU A N 1
ATOM 685 C CA . GLU A 1 85 ? 9.665 -0.383 -17.352 1.00 94.19 85 GLU A CA 1
ATOM 686 C C . GLU A 1 85 ? 11.090 -0.320 -17.910 1.00 94.19 85 GLU A C 1
ATOM 688 O O . GLU A 1 85 ? 11.269 0.130 -19.038 1.00 94.19 85 GLU A O 1
ATOM 693 N N . ASP A 1 86 ? 12.077 -0.891 -17.213 1.00 92.25 86 ASP A N 1
ATOM 694 C CA . ASP A 1 86 ? 13.462 -0.977 -17.699 1.00 92.25 86 ASP A CA 1
ATOM 695 C C . ASP A 1 86 ? 13.550 -1.725 -19.036 1.00 92.25 86 ASP A C 1
ATOM 697 O O . ASP A 1 86 ? 14.234 -1.311 -19.978 1.00 92.25 86 ASP A O 1
ATOM 701 N N . ARG A 1 87 ? 12.832 -2.851 -19.150 1.00 92.19 87 ARG A N 1
ATOM 702 C CA . ARG A 1 87 ? 12.812 -3.644 -20.381 1.00 92.19 87 ARG A CA 1
ATOM 703 C C . ARG A 1 87 ? 12.144 -2.884 -21.523 1.00 92.19 87 ARG A C 1
ATOM 705 O O . ARG A 1 87 ? 12.644 -2.969 -22.644 1.00 92.19 87 ARG A O 1
ATOM 712 N N . VAL A 1 88 ? 11.052 -2.171 -21.261 1.00 93.50 88 VAL A N 1
ATOM 713 C CA . VAL A 1 88 ? 10.375 -1.330 -22.257 1.00 93.50 88 VAL A CA 1
ATOM 714 C C . VAL A 1 88 ? 11.296 -0.191 -22.686 1.00 93.50 88 VAL A C 1
ATOM 716 O O . VAL A 1 88 ? 11.545 -0.068 -23.878 1.00 93.50 88 VAL A O 1
ATOM 719 N N . GLY A 1 89 ? 11.940 0.510 -21.750 1.00 89.62 89 GLY A N 1
ATOM 720 C CA . GLY A 1 89 ? 12.933 1.540 -22.065 1.00 89.62 89 GLY A CA 1
ATOM 721 C C . GLY A 1 89 ? 14.088 1.013 -22.925 1.00 89.62 89 GLY A C 1
ATOM 722 O O . GLY A 1 89 ? 14.499 1.661 -23.884 1.00 89.62 89 GLY A O 1
ATOM 723 N N . SER A 1 90 ? 14.561 -0.215 -22.673 1.00 86.69 90 SER A N 1
ATOM 724 C CA . SER A 1 90 ? 15.583 -0.859 -23.519 1.00 86.69 90 SER A CA 1
ATOM 725 C C . SER A 1 90 ? 15.093 -1.214 -24.932 1.00 86.69 90 SER A C 1
ATOM 727 O O . SER A 1 90 ? 15.892 -1.359 -25.861 1.00 86.69 90 SER A O 1
ATOM 729 N N . ILE A 1 91 ? 13.791 -1.456 -25.102 1.00 91.31 91 ILE A N 1
ATOM 730 C CA . ILE A 1 91 ? 13.184 -1.720 -26.410 1.00 91.31 91 ILE A CA 1
ATOM 731 C C . ILE A 1 91 ? 13.025 -0.399 -27.150 1.00 91.31 91 ILE A C 1
ATOM 733 O O . ILE A 1 91 ? 13.450 -0.319 -28.298 1.00 91.31 91 ILE A O 1
ATOM 737 N N . ASP A 1 92 ? 12.502 0.625 -26.482 1.00 81.06 92 ASP A N 1
ATOM 738 C CA . ASP A 1 92 ? 12.327 1.962 -27.041 1.00 81.06 92 ASP A CA 1
ATOM 739 C C . ASP A 1 92 ? 13.669 2.545 -27.499 1.00 81.06 92 ASP A C 1
ATOM 741 O O . ASP A 1 92 ? 13.762 3.034 -28.620 1.00 81.06 92 ASP A O 1
ATOM 745 N N . GLY A 1 93 ? 14.740 2.385 -26.710 1.00 75.69 93 GLY A N 1
ATOM 746 C CA . GLY A 1 93 ? 16.096 2.777 -27.114 1.00 75.69 93 GLY A CA 1
ATOM 747 C C . GLY A 1 93 ? 16.554 2.101 -28.412 1.00 75.69 93 GLY A C 1
ATOM 748 O O . GLY A 1 93 ? 16.970 2.773 -29.351 1.00 75.69 93 GLY A O 1
ATOM 749 N N . ARG A 1 94 ? 16.383 0.776 -28.524 1.00 79.38 94 ARG A N 1
ATOM 750 C CA . ARG A 1 94 ? 16.736 0.028 -29.747 1.00 79.38 94 ARG A CA 1
ATOM 751 C C . ARG A 1 94 ? 15.859 0.389 -30.947 1.00 79.38 94 ARG A C 1
ATOM 753 O O . ARG A 1 94 ? 16.319 0.317 -32.085 1.00 79.38 94 ARG A O 1
ATOM 760 N N . LEU A 1 95 ? 14.591 0.727 -30.714 1.00 75.44 95 LEU A N 1
ATOM 761 C CA . LEU A 1 95 ? 13.686 1.186 -31.767 1.00 75.44 95 LEU A CA 1
ATOM 762 C C . LEU A 1 95 ? 14.084 2.575 -32.265 1.00 75.44 95 LEU A C 1
ATOM 764 O O . LEU A 1 95 ? 14.122 2.773 -33.474 1.00 75.44 95 LEU A O 1
ATOM 768 N N . LEU A 1 96 ? 14.450 3.491 -31.366 1.00 70.00 96 LEU A N 1
ATOM 769 C CA . LEU A 1 96 ? 14.972 4.805 -31.738 1.00 70.00 96 LEU A CA 1
ATOM 770 C C . LEU A 1 96 ? 16.249 4.676 -32.569 1.00 70.00 96 LEU A C 1
ATOM 772 O O . LEU A 1 96 ? 16.315 5.254 -33.649 1.00 70.00 96 LEU A O 1
ATOM 776 N N . GLU A 1 97 ? 17.227 3.882 -32.122 1.00 70.31 97 GLU A N 1
ATOM 777 C CA . GLU A 1 97 ? 18.450 3.616 -32.895 1.00 70.31 97 GLU A CA 1
ATOM 778 C C . GLU A 1 97 ? 18.112 3.136 -34.311 1.00 70.31 97 GLU A C 1
ATOM 780 O O . GLU A 1 97 ? 18.591 3.698 -35.298 1.00 70.31 97 GLU A O 1
ATOM 785 N N . ARG A 1 98 ? 17.224 2.141 -34.427 1.00 71.69 98 ARG A N 1
ATOM 786 C CA . ARG A 1 98 ? 16.780 1.618 -35.721 1.00 71.69 98 ARG A CA 1
ATOM 787 C C . ARG A 1 98 ? 16.108 2.686 -36.584 1.00 71.69 98 ARG A C 1
ATOM 789 O O . ARG A 1 98 ? 16.435 2.791 -37.763 1.00 71.69 98 ARG A O 1
ATOM 796 N N . ASP A 1 99 ? 15.192 3.464 -36.019 1.00 68.88 99 ASP A N 1
ATOM 797 C CA . ASP A 1 99 ? 14.493 4.524 -36.742 1.00 68.88 99 ASP A CA 1
ATOM 798 C C . ASP A 1 99 ? 15.472 5.592 -37.249 1.00 68.88 99 ASP A C 1
ATOM 800 O O . ASP A 1 99 ? 15.320 6.072 -38.373 1.00 68.88 99 ASP A O 1
ATOM 804 N N . TYR A 1 100 ? 16.509 5.929 -36.475 1.00 64.44 100 TYR A N 1
ATOM 805 C CA . TYR A 1 100 ? 17.590 6.812 -36.919 1.00 64.44 100 TYR A CA 1
ATOM 806 C C . TYR A 1 100 ? 18.391 6.207 -38.079 1.00 64.44 100 TYR A C 1
ATOM 808 O O . TYR A 1 100 ? 18.631 6.900 -39.071 1.00 64.44 100 TYR A O 1
ATOM 816 N N . PHE A 1 101 ? 18.760 4.923 -38.009 1.00 64.94 101 PHE A N 1
ATOM 817 C CA . PHE A 1 101 ? 19.451 4.232 -39.105 1.00 64.94 101 PHE A CA 1
ATOM 818 C C . PHE A 1 101 ? 18.610 4.188 -40.389 1.00 64.94 101 PHE A C 1
ATOM 820 O O . PHE A 1 101 ? 19.119 4.486 -41.473 1.00 64.94 101 PHE A O 1
ATOM 827 N N . ASP A 1 102 ? 17.320 3.872 -40.272 1.00 66.25 102 ASP A N 1
ATOM 828 C CA . ASP A 1 102 ? 16.405 3.770 -41.411 1.00 66.25 102 ASP A CA 1
ATOM 829 C C . ASP A 1 102 ? 16.092 5.163 -42.006 1.00 66.25 102 ASP A C 1
ATOM 831 O O . ASP A 1 102 ? 15.984 5.314 -43.228 1.00 66.25 102 ASP A O 1
ATOM 835 N N . ARG A 1 103 ? 16.014 6.216 -41.175 1.00 68.00 103 ARG A N 1
ATOM 836 C CA . ARG A 1 103 ? 15.735 7.598 -41.614 1.00 68.00 103 ARG A CA 1
ATOM 837 C C . ARG A 1 103 ? 16.964 8.432 -41.958 1.00 68.00 103 ARG A C 1
ATOM 839 O O . ARG A 1 103 ? 16.788 9.506 -42.529 1.00 68.00 103 ARG A O 1
ATOM 846 N N . ALA A 1 104 ? 18.188 7.969 -41.708 1.00 64.19 104 ALA A N 1
ATOM 847 C CA . ALA A 1 104 ? 19.407 8.669 -42.132 1.00 64.19 104 ALA A CA 1
ATOM 848 C C . ALA A 1 104 ? 19.382 9.006 -43.637 1.00 64.19 104 ALA A C 1
ATOM 850 O O . ALA A 1 104 ? 19.803 10.083 -44.056 1.00 64.19 104 ALA A O 1
ATOM 851 N N . TYR A 1 105 ? 18.793 8.125 -44.451 1.00 63.66 105 TYR A N 1
ATOM 852 C CA . TYR A 1 105 ? 18.554 8.383 -45.870 1.00 63.66 105 TYR A CA 1
ATOM 853 C C . TYR A 1 105 ? 17.633 9.581 -46.118 1.00 63.66 105 TYR A C 1
ATOM 855 O O . TYR A 1 105 ? 17.903 10.362 -47.021 1.00 63.66 105 TYR A O 1
ATOM 863 N N . ALA A 1 106 ? 16.576 9.745 -45.321 1.00 66.31 106 ALA A N 1
ATOM 864 C CA . ALA A 1 106 ? 15.620 10.841 -45.457 1.00 66.31 106 ALA A CA 1
ATOM 865 C C . ALA A 1 106 ? 16.189 12.182 -44.966 1.00 66.31 106 ALA A C 1
ATOM 867 O O . ALA A 1 106 ? 15.904 13.212 -45.566 1.00 66.31 106 ALA A O 1
ATOM 868 N N . TYR A 1 107 ? 17.013 12.179 -43.913 1.00 68.06 107 TYR A N 1
ATOM 869 C CA . TYR A 1 107 ? 17.609 13.409 -43.378 1.00 68.06 107 TYR A CA 1
ATOM 870 C C . TYR A 1 107 ? 18.702 13.997 -44.275 1.00 68.06 107 TYR A C 1
ATOM 872 O O . TYR A 1 107 ? 18.878 15.213 -44.304 1.00 68.06 107 TYR A O 1
ATOM 880 N N . PHE A 1 108 ? 19.435 13.157 -45.010 1.00 71.12 108 PHE A N 1
ATOM 881 C CA . PHE A 1 108 ? 20.595 13.600 -45.787 1.00 71.12 108 PHE A CA 1
ATOM 882 C C . PHE A 1 108 ? 20.405 13.546 -47.313 1.00 71.12 108 PHE A C 1
ATOM 884 O O . PHE A 1 108 ? 21.354 13.876 -48.029 1.00 71.12 108 PHE A O 1
ATOM 891 N N . ASP A 1 109 ? 19.217 13.197 -47.832 1.00 70.81 109 ASP A N 1
ATOM 892 C CA . ASP A 1 109 ? 18.962 13.090 -49.286 1.00 70.81 109 ASP A CA 1
ATO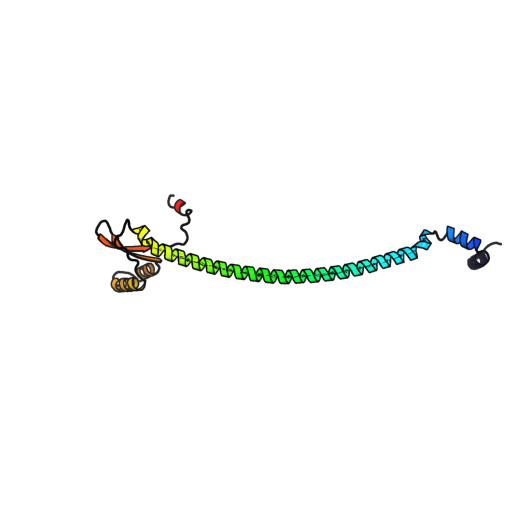M 893 C C . ASP A 1 109 ? 19.220 14.402 -50.052 1.00 70.81 109 ASP A C 1
ATOM 895 O O . ASP A 1 109 ? 19.728 14.391 -51.178 1.00 70.81 109 ASP A O 1
ATOM 899 N N . ASP A 1 110 ? 18.943 15.542 -49.414 1.00 72.06 110 ASP A N 1
ATOM 900 C CA . ASP A 1 110 ? 19.137 16.873 -50.002 1.00 72.06 110 ASP A CA 1
ATOM 901 C C . ASP A 1 110 ? 20.618 17.289 -50.069 1.00 72.06 110 ASP A C 1
ATOM 903 O O . ASP A 1 110 ? 20.982 18.220 -50.790 1.00 72.06 110 ASP A O 1
ATOM 907 N N . THR A 1 111 ? 21.501 16.597 -49.338 1.00 73.75 111 THR A N 1
ATOM 908 C CA . THR A 1 111 ? 22.926 16.957 -49.196 1.00 73.75 111 THR A CA 1
ATOM 909 C C . THR A 1 111 ? 23.870 15.919 -49.807 1.00 73.75 111 THR A C 1
ATOM 911 O O . THR A 1 111 ? 24.903 16.280 -50.388 1.00 73.75 111 THR A O 1
ATOM 914 N N . LEU A 1 112 ? 23.514 14.633 -49.738 1.00 79.56 112 LEU A N 1
ATOM 915 C CA . LEU A 1 112 ? 24.304 13.514 -50.242 1.00 79.56 112 LEU A CA 1
ATOM 916 C C . LEU A 1 112 ? 23.459 12.586 -51.128 1.00 79.56 112 LEU A C 1
ATOM 918 O O . LEU A 1 112 ? 22.347 12.206 -50.792 1.00 79.56 112 LEU A O 1
ATOM 922 N N . ARG A 1 113 ? 24.032 12.127 -52.247 1.00 80.69 113 ARG A N 1
ATOM 923 C CA . ARG A 1 113 ? 23.476 11.038 -53.070 1.00 80.69 113 ARG A CA 1
ATOM 924 C C . ARG A 1 113 ? 24.248 9.744 -52.856 1.00 80.69 113 ARG A C 1
ATOM 926 O O . ARG A 1 113 ? 25.441 9.763 -52.552 1.00 80.69 113 ARG A O 1
ATOM 933 N N . LYS A 1 114 ? 23.578 8.611 -53.109 1.00 82.75 114 LYS A N 1
ATOM 934 C CA . LYS A 1 114 ? 24.124 7.253 -52.910 1.00 82.75 114 LYS A CA 1
ATOM 935 C C . LYS A 1 114 ? 24.655 7.054 -51.486 1.00 82.75 114 LYS A C 1
ATOM 937 O O . LYS A 1 114 ? 25.751 6.524 -51.309 1.00 82.75 114 LYS A O 1
ATOM 942 N N . ILE A 1 115 ? 23.884 7.527 -50.508 1.00 79.50 115 ILE A N 1
ATOM 943 C CA . ILE A 1 115 ? 24.193 7.379 -49.086 1.00 79.50 115 ILE A CA 1
ATOM 944 C C . ILE A 1 115 ? 24.318 5.885 -48.770 1.00 79.50 115 ILE A C 1
ATOM 946 O O . ILE A 1 115 ? 23.583 5.062 -49.314 1.00 79.50 115 ILE A O 1
ATOM 950 N N . ARG A 1 116 ? 25.288 5.535 -47.935 1.00 81.56 116 ARG A N 1
ATOM 951 C CA . ARG A 1 116 ? 25.442 4.220 -47.322 1.00 81.56 116 ARG A CA 1
ATOM 952 C C . ARG A 1 116 ? 25.855 4.420 -45.877 1.00 81.56 116 ARG A C 1
ATOM 954 O O . ARG A 1 116 ? 26.811 5.145 -45.610 1.00 81.56 116 ARG A O 1
ATOM 961 N N . VAL A 1 117 ? 25.143 3.767 -44.972 1.00 82.06 117 VAL A N 1
ATOM 962 C CA . VAL A 1 117 ? 25.596 3.595 -43.592 1.00 82.06 117 VAL A CA 1
ATOM 963 C C . VAL A 1 117 ? 26.757 2.605 -43.616 1.00 82.06 117 VAL A C 1
ATOM 965 O O . VAL A 1 117 ? 26.621 1.544 -44.226 1.00 82.06 117 VAL A O 1
ATOM 968 N N . LEU A 1 118 ? 27.886 2.965 -43.009 1.00 84.25 118 LEU A N 1
ATOM 969 C CA . LEU A 1 118 ? 29.032 2.065 -42.893 1.00 84.25 118 LEU A CA 1
ATOM 970 C C . LEU A 1 118 ? 28.902 1.195 -41.647 1.00 84.25 118 LEU A C 1
ATOM 972 O O . LEU A 1 118 ? 28.462 1.664 -40.598 1.00 84.25 118 LEU A O 1
ATOM 976 N N . SER A 1 119 ? 29.317 -0.063 -41.754 1.00 82.75 119 SER A N 1
ATOM 977 C CA . SER A 1 119 ? 29.456 -0.929 -40.587 1.00 82.75 119 SER A CA 1
ATOM 978 C C . SER A 1 119 ? 30.720 -0.587 -39.788 1.00 82.75 119 SER A C 1
ATOM 980 O O . SER A 1 119 ? 31.692 -0.051 -40.324 1.00 82.75 119 SER A O 1
ATOM 982 N N . TRP A 1 120 ? 30.762 -0.976 -38.510 1.00 82.88 120 TRP A N 1
ATOM 983 C CA . TRP A 1 120 ? 31.953 -0.786 -37.673 1.00 82.88 120 TRP A CA 1
ATOM 984 C C . TRP A 1 120 ? 33.210 -1.481 -38.214 1.00 82.88 120 TRP A C 1
ATOM 986 O O . TRP A 1 120 ? 34.313 -0.994 -37.977 1.00 82.88 120 TRP A O 1
ATOM 996 N N . SER A 1 121 ? 33.069 -2.577 -38.971 1.00 83.12 121 SER A N 1
ATOM 997 C CA . SER A 1 121 ? 34.215 -3.227 -39.620 1.00 83.12 121 SER A CA 1
ATOM 998 C C . SER A 1 121 ? 34.758 -2.388 -40.775 1.00 83.12 121 SER A C 1
ATOM 1000 O O . SER A 1 121 ? 35.961 -2.186 -40.864 1.00 83.12 121 SER A O 1
ATOM 1002 N N . GLU A 1 122 ? 33.878 -1.836 -41.617 1.00 87.38 122 GLU A N 1
ATOM 1003 C CA . GLU A 1 122 ? 34.288 -0.960 -42.723 1.00 87.38 122 GLU A CA 1
ATOM 1004 C C . GLU A 1 122 ? 34.959 0.317 -42.201 1.00 87.38 122 GLU A C 1
ATOM 1006 O O . GLU A 1 122 ? 35.940 0.788 -42.773 1.00 87.38 122 GLU A O 1
ATOM 1011 N N . VAL A 1 123 ? 34.454 0.869 -41.095 1.00 87.12 123 VAL A N 1
ATOM 1012 C CA . VAL A 1 123 ? 35.054 2.028 -40.422 1.00 87.12 123 VAL A CA 1
ATOM 1013 C C . VAL A 1 123 ? 36.435 1.683 -39.863 1.00 87.12 123 VAL A C 1
ATOM 1015 O O . VAL A 1 123 ? 37.373 2.450 -40.069 1.00 87.12 123 VAL A O 1
ATOM 1018 N N . ALA A 1 124 ? 36.586 0.538 -39.190 1.00 86.38 124 ALA A N 1
ATOM 1019 C CA . ALA A 1 124 ? 37.877 0.102 -38.662 1.00 86.38 124 ALA A CA 1
ATOM 1020 C C . ALA A 1 124 ? 38.922 -0.057 -39.777 1.00 86.38 124 ALA A C 1
ATOM 1022 O O . ALA A 1 124 ? 40.013 0.497 -39.654 1.00 86.38 124 ALA A O 1
ATOM 1023 N N . ASP A 1 125 ? 38.550 -0.698 -40.889 1.00 90.12 125 ASP A N 1
ATOM 1024 C CA . ASP A 1 125 ? 39.425 -0.875 -42.053 1.00 90.12 125 ASP A CA 1
ATOM 1025 C C . ASP A 1 125 ? 39.868 0.474 -42.649 1.00 90.12 125 ASP A C 1
ATOM 1027 O O . ASP A 1 125 ? 41.028 0.648 -43.029 1.00 90.12 125 ASP A O 1
ATOM 1031 N N . LEU A 1 126 ? 38.961 1.457 -42.718 1.00 88.75 126 LEU A N 1
ATOM 1032 C CA . LEU A 1 126 ? 39.281 2.812 -43.183 1.00 88.75 126 LEU A CA 1
ATOM 1033 C C . LEU A 1 126 ? 40.226 3.546 -42.223 1.00 88.75 126 LEU A C 1
ATOM 1035 O O . LEU A 1 126 ? 41.128 4.255 -42.670 1.00 88.75 126 LEU A O 1
ATOM 1039 N N . LEU A 1 127 ? 40.031 3.385 -40.913 1.00 88.88 127 LEU A N 1
ATOM 1040 C CA . LEU A 1 127 ? 40.885 3.995 -39.893 1.00 88.88 127 LEU A CA 1
ATOM 1041 C C . LEU A 1 127 ? 42.276 3.352 -39.847 1.00 88.88 127 LEU A C 1
ATOM 1043 O O . LEU A 1 127 ? 43.252 4.061 -39.614 1.00 88.88 127 LEU A O 1
ATOM 1047 N N . ASP A 1 128 ? 42.380 2.045 -40.100 1.00 88.75 128 ASP A N 1
ATOM 1048 C CA . ASP A 1 128 ? 43.658 1.342 -40.259 1.00 88.75 128 ASP A CA 1
ATOM 1049 C C . ASP A 1 128 ? 44.416 1.839 -41.491 1.00 88.75 128 ASP A C 1
ATOM 1051 O O . ASP A 1 128 ? 45.599 2.159 -41.411 1.00 88.75 128 ASP A O 1
ATOM 1055 N N . GLN A 1 129 ? 43.728 2.023 -42.620 1.00 88.00 129 GLN A N 1
ATOM 1056 C CA . GLN A 1 129 ? 44.331 2.616 -43.822 1.00 88.00 129 GLN A CA 1
ATOM 1057 C C . GLN A 1 129 ? 44.784 4.069 -43.610 1.00 88.00 129 GLN A C 1
ATOM 1059 O O . GLN A 1 129 ? 45.665 4.558 -44.320 1.00 88.00 129 GLN A O 1
ATOM 1064 N N . ALA A 1 130 ? 44.179 4.769 -42.652 1.00 86.06 130 ALA A N 1
ATOM 1065 C CA . ALA A 1 130 ? 44.493 6.148 -42.315 1.00 86.06 130 ALA A CA 1
ATOM 1066 C C . ALA A 1 130 ? 45.470 6.288 -41.134 1.00 86.06 130 ALA A C 1
ATOM 1068 O O . ALA A 1 130 ? 45.673 7.415 -40.691 1.00 86.06 130 ALA A O 1
ATOM 1069 N N . GLU A 1 131 ? 46.089 5.208 -40.636 1.00 82.19 131 GLU A N 1
ATOM 1070 C CA . GLU A 1 131 ? 46.902 5.210 -39.403 1.00 82.19 131 GLU A CA 1
ATOM 1071 C C . GLU A 1 131 ? 48.015 6.276 -39.392 1.00 82.19 131 GLU A C 1
ATOM 1073 O O . GLU A 1 131 ? 48.264 6.902 -38.365 1.00 82.19 131 GLU A O 1
ATOM 1078 N N . GLU A 1 132 ? 48.635 6.557 -40.541 1.00 85.75 132 GLU A N 1
ATOM 1079 C CA . GLU A 1 132 ? 49.677 7.592 -40.666 1.00 85.75 132 GLU A CA 1
ATOM 1080 C C . GLU A 1 132 ? 49.123 9.027 -40.756 1.00 85.75 132 GLU A C 1
ATOM 1082 O O . GLU A 1 132 ? 49.871 10.001 -40.667 1.00 85.75 132 GLU A O 1
ATOM 1087 N N . ARG A 1 133 ? 47.811 9.176 -40.967 1.00 86.81 133 ARG A N 1
ATOM 1088 C CA . ARG A 1 133 ? 47.118 10.451 -41.218 1.00 86.81 133 ARG A CA 1
ATOM 1089 C C . ARG A 1 133 ? 46.244 10.917 -40.062 1.00 86.81 133 ARG A C 1
ATOM 1091 O O . ARG A 1 133 ? 45.894 12.094 -40.036 1.00 86.81 133 ARG A O 1
ATOM 1098 N N . ILE A 1 134 ? 45.881 10.025 -39.143 1.00 87.69 134 ILE A N 1
ATOM 1099 C CA . ILE A 1 134 ? 45.050 10.341 -37.979 1.00 87.69 134 ILE A CA 1
ATOM 1100 C C . ILE A 1 134 ? 45.771 9.964 -36.690 1.00 87.69 134 ILE A C 1
ATOM 1102 O O . ILE A 1 134 ? 46.436 8.936 -36.587 1.00 87.69 134 ILE A O 1
ATOM 1106 N N . SER A 1 135 ? 45.613 10.783 -35.659 1.00 90.12 135 SER A N 1
ATOM 1107 C CA . SER A 1 135 ? 46.116 10.456 -34.332 1.00 90.12 135 SER A CA 1
ATOM 1108 C C . SER A 1 135 ? 45.268 9.367 -33.668 1.00 90.12 135 SER A C 1
ATOM 1110 O O . SER A 1 135 ? 44.080 9.195 -33.949 1.00 90.12 135 SER A O 1
ATOM 1112 N N . ARG A 1 136 ? 45.840 8.678 -32.671 1.00 86.06 136 ARG A N 1
ATOM 1113 C CA . ARG A 1 136 ? 45.081 7.734 -31.827 1.00 86.06 136 ARG A CA 1
ATOM 1114 C C . ARG A 1 136 ? 43.862 8.373 -31.155 1.00 86.06 136 ARG A C 1
ATOM 1116 O O . ARG A 1 136 ? 42.882 7.681 -30.899 1.00 86.06 136 ARG A O 1
ATOM 1123 N N . LYS A 1 137 ? 43.924 9.675 -30.856 1.00 86.12 137 LYS A N 1
ATOM 1124 C CA . LYS A 1 137 ? 42.818 10.415 -30.238 1.00 86.12 137 LYS A CA 1
ATOM 1125 C C . LYS A 1 137 ? 41.671 10.620 -31.228 1.00 86.12 137 LYS A C 1
ATOM 1127 O O . LYS A 1 137 ? 40.535 10.335 -30.878 1.00 86.12 137 LYS A O 1
ATOM 1132 N N . GLU A 1 138 ? 41.971 11.051 -32.450 1.00 85.19 138 GLU A N 1
ATOM 1133 C CA . GLU A 1 138 ? 40.965 11.227 -33.510 1.00 85.19 138 GLU A CA 1
ATOM 1134 C C . GLU A 1 138 ? 40.354 9.888 -33.915 1.00 85.19 138 GLU A C 1
ATOM 1136 O O . GLU A 1 138 ? 39.139 9.776 -34.042 1.00 85.19 138 GLU A O 1
ATOM 1141 N N . ARG A 1 139 ? 41.176 8.836 -34.008 1.00 87.69 139 ARG A N 1
ATOM 1142 C CA . ARG A 1 139 ? 40.685 7.472 -34.214 1.00 87.69 139 ARG A CA 1
ATOM 1143 C C . ARG A 1 139 ? 39.671 7.073 -33.142 1.00 87.69 139 ARG A C 1
ATOM 1145 O O . ARG A 1 139 ? 38.619 6.541 -33.470 1.00 87.69 139 ARG A O 1
ATOM 1152 N N . LYS A 1 140 ? 39.975 7.342 -31.868 1.00 86.12 140 LYS A N 1
ATOM 1153 C CA . LYS A 1 140 ? 39.064 7.055 -30.756 1.00 86.12 140 LYS A CA 1
ATOM 1154 C C . LYS A 1 140 ? 37.753 7.843 -30.873 1.00 86.12 140 LYS A C 1
ATOM 1156 O O . LYS A 1 140 ? 36.707 7.246 -30.688 1.00 86.12 140 LYS A O 1
ATOM 1161 N N . GLN A 1 141 ? 37.806 9.120 -31.251 1.00 84.12 141 GLN A N 1
ATOM 1162 C CA . GLN A 1 141 ? 36.606 9.944 -31.449 1.00 84.12 141 GLN A CA 1
ATOM 1163 C C . GLN A 1 141 ? 35.704 9.416 -32.572 1.00 84.12 141 GLN A C 1
ATOM 1165 O O . GLN A 1 141 ? 34.493 9.370 -32.409 1.00 84.12 141 GLN A O 1
ATOM 1170 N N . VAL A 1 142 ? 36.278 8.966 -33.694 1.00 85.50 142 VAL A N 1
ATOM 1171 C CA . VAL A 1 142 ? 35.489 8.361 -34.784 1.00 85.50 142 VAL A CA 1
ATOM 1172 C C . VAL A 1 142 ? 34.842 7.046 -34.341 1.00 85.50 142 VAL A C 1
ATOM 1174 O O . VAL A 1 142 ? 33.707 6.767 -34.711 1.00 85.50 142 VAL A O 1
ATOM 1177 N N . MET A 1 143 ? 35.542 6.255 -33.524 1.00 83.12 143 MET A N 1
ATOM 1178 C CA . MET A 1 143 ? 35.018 5.003 -32.963 1.00 83.12 143 MET A CA 1
ATOM 1179 C C . MET A 1 143 ? 33.965 5.207 -31.862 1.00 83.12 143 MET A C 1
ATOM 1181 O O . MET A 1 143 ? 33.288 4.247 -31.509 1.00 83.12 143 MET A O 1
ATOM 1185 N N . GLU A 1 144 ? 33.854 6.412 -31.301 1.00 82.25 144 GLU A N 1
ATOM 1186 C CA . GLU A 1 144 ? 32.848 6.785 -30.295 1.00 82.25 144 GLU A CA 1
ATOM 1187 C C . GLU A 1 144 ? 31.577 7.382 -30.918 1.00 82.25 144 GLU A C 1
ATOM 1189 O O . GLU A 1 144 ? 30.620 7.634 -30.196 1.00 82.25 144 GLU A O 1
ATOM 1194 N N . ALA A 1 145 ? 31.553 7.609 -32.233 1.00 82.19 145 ALA A N 1
ATOM 1195 C CA . ALA A 1 145 ? 30.366 8.103 -32.918 1.00 82.19 145 ALA A CA 1
ATOM 1196 C C . ALA A 1 145 ? 29.223 7.081 -32.895 1.00 82.19 145 ALA A C 1
ATOM 1198 O O . ALA A 1 145 ? 29.462 5.878 -32.857 1.00 82.19 145 ALA A O 1
ATOM 1199 N N . ASP A 1 146 ? 27.984 7.547 -33.025 1.00 74.06 146 ASP A N 1
ATOM 1200 C CA . ASP A 1 146 ? 26.819 6.655 -33.085 1.00 74.06 146 ASP A CA 1
ATOM 1201 C C . ASP A 1 146 ? 26.497 6.231 -34.526 1.00 74.06 146 ASP A C 1
ATOM 1203 O O . ASP A 1 146 ? 25.951 5.153 -34.771 1.00 74.06 146 ASP A O 1
ATOM 1207 N N . LEU A 1 147 ? 26.853 7.070 -35.506 1.00 78.75 147 LEU A N 1
ATOM 1208 C CA . LEU A 1 147 ? 26.547 6.852 -36.916 1.00 78.75 147 LEU A CA 1
ATOM 1209 C C . LEU A 1 147 ? 27.658 7.376 -37.831 1.00 78.75 147 LEU A C 1
ATOM 1211 O O . LEU A 1 147 ? 28.072 8.530 -37.726 1.00 78.75 147 LEU A O 1
ATOM 1215 N N . ILE A 1 148 ? 28.068 6.562 -38.810 1.00 83.50 148 ILE A N 1
ATOM 1216 C CA . ILE A 1 148 ? 28.952 6.999 -39.899 1.00 83.50 148 ILE A CA 1
ATOM 1217 C C . ILE A 1 148 ? 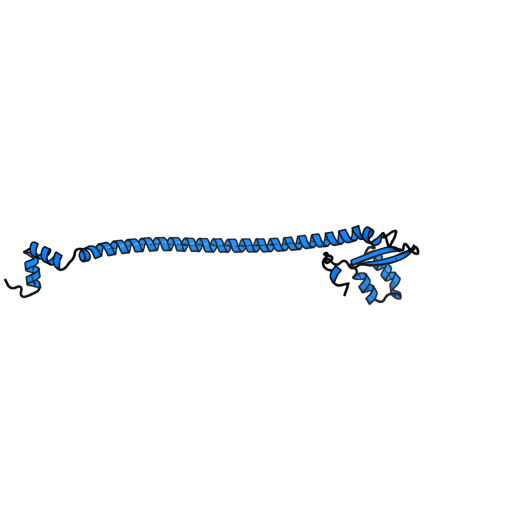28.294 6.731 -41.248 1.00 83.50 148 ILE A C 1
ATOM 1219 O O . ILE A 1 148 ? 27.958 5.597 -41.596 1.00 83.50 148 ILE A O 1
ATOM 1223 N N . LEU A 1 149 ? 28.136 7.794 -42.032 1.00 84.62 149 LEU A N 1
ATOM 1224 C CA . LEU A 1 149 ? 27.551 7.747 -43.366 1.00 84.62 149 LEU A CA 1
ATOM 1225 C C . LEU A 1 149 ? 28.609 8.065 -44.411 1.00 84.62 149 LEU A C 1
ATOM 1227 O O . LEU A 1 149 ? 29.361 9.023 -44.267 1.00 84.62 149 LEU A O 1
ATOM 1231 N N . ARG A 1 150 ? 28.600 7.322 -45.514 1.00 86.94 150 ARG A N 1
ATOM 1232 C CA . ARG A 1 150 ? 29.351 7.632 -46.731 1.00 86.94 150 ARG A CA 1
ATOM 1233 C C . ARG A 1 150 ? 28.381 8.028 -47.831 1.00 86.94 150 ARG A C 1
ATOM 1235 O O . ARG A 1 150 ? 27.410 7.325 -48.094 1.00 86.94 150 ARG A O 1
ATOM 1242 N N . GLY A 1 151 ? 28.666 9.115 -48.531 1.00 87.69 151 GLY A N 1
ATOM 1243 C CA . GLY A 1 151 ? 27.873 9.539 -49.679 1.00 87.69 151 GLY A CA 1
ATOM 1244 C C . GLY A 1 151 ? 28.669 10.401 -50.643 1.00 87.69 151 GLY A C 1
ATOM 1245 O O . GLY A 1 151 ? 29.861 10.647 -50.459 1.00 87.69 151 GLY A O 1
ATOM 1246 N N . ARG A 1 152 ? 28.004 10.862 -51.702 1.00 87.00 152 ARG A N 1
ATOM 1247 C CA . ARG A 1 152 ? 28.572 11.831 -52.643 1.00 87.00 152 ARG A CA 1
ATOM 1248 C C . ARG A 1 152 ? 27.842 13.152 -52.526 1.00 87.00 152 ARG A C 1
ATOM 1250 O O . ARG A 1 152 ? 26.625 13.189 -52.703 1.00 87.00 152 ARG A O 1
ATOM 1257 N N . ARG A 1 153 ? 28.583 14.222 -52.265 1.00 85.62 153 ARG A N 1
ATOM 1258 C CA . ARG A 1 153 ? 28.031 15.574 -52.151 1.00 85.62 153 ARG A CA 1
ATOM 1259 C C . ARG A 1 153 ? 27.408 16.010 -53.474 1.00 85.62 153 ARG A C 1
ATOM 1261 O O . ARG A 1 153 ? 27.981 15.772 -54.535 1.00 85.62 153 ARG A O 1
ATOM 1268 N N . LEU A 1 154 ? 26.234 16.645 -53.426 1.00 80.00 154 LEU A N 1
ATOM 1269 C CA . LEU A 1 154 ? 25.539 17.069 -54.650 1.00 80.00 154 LEU A CA 1
ATOM 1270 C C . LEU A 1 154 ? 26.328 18.120 -55.452 1.00 80.00 154 LEU A C 1
ATOM 1272 O O . LEU A 1 154 ? 26.274 18.097 -56.679 1.00 80.00 154 LEU A O 1
ATOM 1276 N N . ALA A 1 155 ? 27.062 19.007 -54.773 1.00 81.31 155 ALA A N 1
ATOM 1277 C CA . ALA A 1 155 ? 27.731 20.153 -55.394 1.00 81.31 155 ALA A CA 1
ATOM 1278 C C . ALA A 1 155 ? 28.884 19.764 -56.338 1.00 81.31 155 ALA A C 1
ATOM 1280 O O . ALA A 1 155 ? 28.976 20.275 -57.450 1.00 81.31 155 ALA A O 1
ATOM 1281 N N . ASP A 1 156 ? 29.755 18.853 -55.907 1.00 86.50 156 ASP A N 1
ATOM 1282 C CA . ASP A 1 156 ? 31.015 18.514 -56.585 1.00 86.50 156 ASP A CA 1
ATOM 1283 C C . ASP A 1 156 ? 31.169 17.008 -56.853 1.00 86.50 156 ASP A C 1
ATOM 1285 O O . ASP A 1 156 ? 32.154 16.571 -57.447 1.00 86.50 156 ASP A O 1
ATOM 1289 N N . LYS A 1 157 ? 30.183 16.198 -56.441 1.00 83.56 157 LYS A N 1
ATOM 1290 C CA . LYS A 1 157 ? 30.213 14.727 -56.480 1.00 83.56 157 LYS A CA 1
ATOM 1291 C C . LYS A 1 157 ? 31.370 14.115 -55.682 1.00 83.56 157 LYS A C 1
ATOM 1293 O O . LYS A 1 157 ? 31.628 12.918 -55.848 1.00 83.56 157 LYS A O 1
ATOM 1298 N N . ALA A 1 158 ? 32.029 14.888 -54.817 1.00 86.75 158 ALA A N 1
ATOM 1299 C CA . ALA A 1 158 ? 33.109 14.401 -53.979 1.00 86.75 158 ALA A CA 1
ATOM 1300 C C . ALA A 1 158 ? 32.576 13.382 -52.971 1.00 86.75 158 ALA A C 1
ATOM 1302 O O . ALA A 1 158 ? 31.479 13.525 -52.419 1.00 86.75 158 ALA A O 1
ATOM 1303 N N . GLU A 1 159 ? 33.365 12.339 -52.732 1.00 87.50 159 GLU A N 1
ATOM 1304 C CA . GLU A 1 159 ? 33.072 11.382 -51.677 1.00 87.50 159 GLU A CA 1
ATOM 1305 C C . GLU A 1 159 ? 33.246 12.051 -50.315 1.00 87.50 159 GLU A C 1
ATOM 1307 O O . GLU A 1 159 ? 34.241 12.723 -50.061 1.00 87.50 159 GLU A O 1
ATOM 1312 N N . THR A 1 160 ? 32.236 11.926 -49.463 1.00 86.38 160 THR A N 1
ATOM 1313 C CA . THR A 1 160 ? 32.177 12.592 -48.163 1.00 86.38 160 THR A CA 1
ATOM 1314 C C . THR A 1 160 ? 31.675 11.617 -47.114 1.00 86.38 160 THR A C 1
ATOM 1316 O O . THR A 1 160 ? 30.775 10.817 -47.383 1.00 86.38 160 THR A O 1
ATOM 1319 N N . TYR A 1 161 ? 32.259 11.722 -45.925 1.00 85.81 161 TYR A N 1
ATOM 1320 C CA . TYR A 1 161 ? 31.868 10.975 -44.742 1.00 85.81 161 TYR A CA 1
ATOM 1321 C C . TYR A 1 161 ? 31.220 11.946 -43.751 1.00 85.81 161 TYR A C 1
ATOM 1323 O O . TYR A 1 161 ? 31.733 13.049 -43.555 1.00 85.81 161 TYR A O 1
ATOM 1331 N N . LEU A 1 162 ? 30.085 11.561 -43.171 1.00 81.12 162 LEU A N 1
ATOM 1332 C CA . LEU A 1 162 ? 29.426 12.293 -42.091 1.00 81.12 162 LEU A CA 1
ATOM 1333 C C . LEU A 1 162 ? 29.452 11.447 -40.826 1.00 81.12 162 LEU A C 1
ATOM 1335 O O . LEU A 1 162 ? 29.188 10.247 -40.880 1.00 81.12 162 LEU A O 1
ATOM 1339 N N . LEU A 1 163 ? 29.754 12.107 -39.715 1.00 81.50 163 LEU A N 1
ATOM 1340 C CA . LEU A 1 163 ? 29.741 11.546 -38.375 1.00 81.50 163 LEU A CA 1
ATOM 1341 C C . LEU A 1 163 ? 28.513 12.106 -37.650 1.00 81.50 163 LEU A C 1
ATOM 1343 O O . LEU A 1 163 ? 28.323 13.322 -37.639 1.00 81.50 163 LEU A O 1
ATOM 1347 N N . GLY A 1 164 ? 27.668 11.236 -37.109 1.00 74.06 164 GLY A N 1
ATOM 1348 C CA . GLY A 1 164 ? 26.471 11.602 -36.360 1.00 74.06 164 GLY A CA 1
ATOM 1349 C C . GLY A 1 164 ? 26.535 11.085 -34.927 1.00 74.06 164 GLY A C 1
ATOM 1350 O O . GLY A 1 164 ? 26.912 9.936 -34.704 1.00 74.06 164 GLY A O 1
ATOM 1351 N N . GLU A 1 165 ? 26.139 11.934 -33.985 1.00 69.12 165 GLU A N 1
ATOM 1352 C CA . GLU A 1 165 ? 25.821 11.561 -32.604 1.00 69.12 165 GLU A CA 1
ATOM 1353 C C . GLU A 1 165 ? 24.293 11.501 -32.480 1.00 69.12 165 GLU A C 1
ATOM 1355 O O . GLU A 1 165 ? 23.589 12.413 -32.926 1.00 69.12 165 GLU A O 1
ATOM 1360 N N . VAL A 1 166 ? 23.768 10.414 -31.922 1.00 62.88 166 VAL A N 1
ATOM 1361 C CA . VAL A 1 166 ? 22.336 10.185 -31.731 1.00 62.88 166 VAL A CA 1
ATOM 1362 C C . VAL A 1 166 ? 22.032 10.340 -30.250 1.00 62.88 166 VAL A C 1
ATOM 1364 O O . VAL A 1 166 ? 22.301 9.461 -29.437 1.00 62.88 166 VAL A O 1
ATOM 1367 N N . SER A 1 167 ? 21.415 11.460 -29.884 1.00 55.59 167 SER A N 1
ATOM 1368 C CA . SER A 1 167 ? 20.908 11.659 -28.531 1.00 55.59 167 SER A CA 1
ATOM 1369 C C . SER A 1 167 ? 19.415 11.319 -28.452 1.00 55.59 167 SER A C 1
ATOM 1371 O O . SER A 1 167 ? 18.614 11.648 -29.328 1.00 55.59 167 SER A O 1
ATOM 1373 N N . VAL A 1 168 ? 19.014 10.678 -27.350 1.00 43.22 168 VAL A N 1
ATOM 1374 C CA . VAL A 1 168 ? 17.610 10.336 -27.029 1.00 43.22 168 VAL A CA 1
ATOM 1375 C C . VAL A 1 168 ? 16.770 11.593 -26.699 1.00 43.22 168 VAL A C 1
ATOM 1377 O O . VAL A 1 168 ? 15.559 11.520 -26.512 1.00 43.22 168 VAL A O 1
ATOM 1380 N N . GLY A 1 169 ? 17.388 12.779 -26.674 1.00 42.84 169 GLY A N 1
ATOM 1381 C CA . GLY A 1 169 ? 16.770 14.056 -26.325 1.00 42.84 169 GLY A CA 1
ATOM 1382 C C . GLY A 1 169 ? 16.605 15.000 -27.513 1.00 42.84 169 GLY A C 1
ATOM 1383 O O . GLY A 1 169 ? 17.200 16.067 -27.523 1.00 42.84 169 GLY A O 1
ATOM 1384 N N . ILE A 1 170 ? 15.773 14.650 -28.495 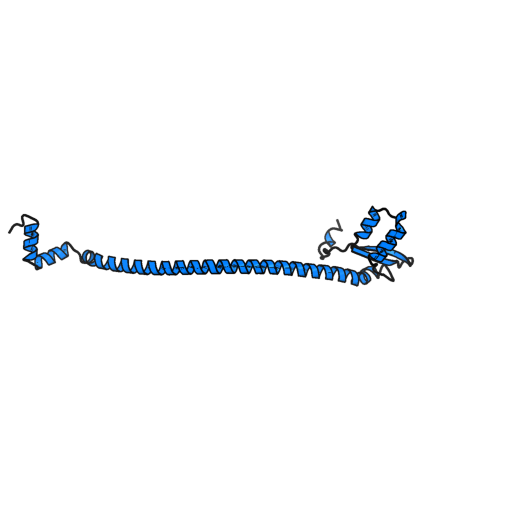1.00 43.97 170 ILE A N 1
ATOM 1385 C CA . ILE A 1 170 ? 15.154 15.665 -29.368 1.00 43.97 170 ILE A CA 1
ATOM 1386 C C . ILE A 1 170 ? 13.637 15.542 -29.228 1.00 43.97 170 ILE A C 1
ATOM 1388 O O . ILE A 1 170 ? 12.899 15.220 -30.156 1.00 43.97 170 ILE A O 1
ATOM 1392 N N . GLY A 1 171 ? 13.168 15.783 -28.004 1.00 37.81 171 GLY A N 1
ATOM 1393 C CA . GLY A 1 171 ? 11.849 16.367 -27.817 1.00 37.81 171 GLY A CA 1
ATOM 1394 C C . GLY A 1 171 ? 11.911 17.831 -28.249 1.00 37.81 171 GLY A C 1
ATOM 1395 O O . GLY A 1 171 ? 12.947 18.476 -28.109 1.00 37.81 171 GLY A O 1
ATOM 1396 N N . LEU A 1 172 ? 10.803 18.362 -28.760 1.00 40.03 172 LEU A N 1
ATOM 1397 C CA . LEU A 1 172 ? 10.591 19.743 -29.229 1.00 40.03 172 LEU A CA 1
ATOM 1398 C C . LEU A 1 172 ? 11.028 20.882 -28.266 1.00 40.03 172 LEU A C 1
ATOM 1400 O O . LEU A 1 172 ? 10.851 22.053 -28.594 1.00 40.03 172 LEU A O 1
ATOM 1404 N N . GLU A 1 173 ? 11.600 20.577 -27.103 1.00 39.94 173 GLU A N 1
ATOM 1405 C CA . GLU A 1 173 ? 12.028 21.540 -26.088 1.00 39.94 173 GLU A CA 1
ATOM 1406 C C . GLU A 1 173 ? 13.468 22.057 -26.276 1.00 39.94 173 GLU A C 1
ATOM 1408 O O . GLU A 1 173 ? 13.753 23.186 -25.879 1.00 39.94 173 GLU A O 1
ATOM 1413 N N . ASP A 1 174 ? 14.365 21.323 -26.949 1.00 40.03 174 ASP A N 1
ATOM 1414 C CA . ASP A 1 174 ? 15.781 21.734 -27.065 1.00 40.03 174 ASP A CA 1
ATOM 1415 C C . ASP A 1 174 ? 16.076 22.757 -28.185 1.00 40.03 174 ASP A C 1
ATOM 1417 O O . ASP A 1 174 ? 17.197 23.250 -28.317 1.00 40.03 174 ASP A O 1
ATOM 1421 N N . VAL A 1 175 ? 15.066 23.173 -28.958 1.00 46.16 175 VAL A N 1
ATOM 1422 C CA . VAL A 1 175 ? 15.234 24.181 -30.026 1.00 46.16 175 VAL A CA 1
ATOM 1423 C C . VAL A 1 175 ? 15.373 25.612 -29.472 1.00 46.16 175 VAL A C 1
ATOM 1425 O O . VAL A 1 175 ? 15.905 26.487 -30.150 1.00 46.16 175 VAL A O 1
ATOM 1428 N N . HIS A 1 176 ? 14.981 25.881 -28.222 1.00 38.12 176 HIS A N 1
ATOM 1429 C CA . HIS A 1 176 ? 14.952 27.257 -27.698 1.00 38.12 176 HIS A CA 1
ATOM 1430 C C . HIS A 1 176 ? 16.249 27.765 -27.054 1.00 38.12 176 HIS A C 1
ATOM 1432 O O . HIS A 1 176 ? 16.289 28.910 -26.609 1.00 38.12 176 HIS A O 1
ATOM 1438 N N . ARG A 1 177 ? 17.332 26.979 -27.031 1.00 41.28 177 ARG A N 1
ATOM 1439 C CA . ARG A 1 177 ? 18.594 27.397 -26.388 1.00 41.28 177 ARG A CA 1
ATOM 1440 C C . ARG A 1 177 ? 19.754 27.652 -27.354 1.00 41.28 177 ARG A C 1
ATOM 1442 O O . ARG A 1 177 ? 20.801 28.112 -26.925 1.00 41.28 177 ARG A O 1
ATOM 1449 N N . ALA A 1 178 ? 19.556 27.435 -28.654 1.00 36.59 178 ALA A N 1
ATOM 1450 C CA . ALA A 1 178 ? 20.547 27.757 -29.688 1.00 36.59 178 ALA A CA 1
ATOM 1451 C C . ALA A 1 178 ? 20.326 29.134 -30.356 1.00 36.59 178 ALA A C 1
ATOM 1453 O O . ALA A 1 178 ? 20.943 29.424 -31.378 1.00 36.59 178 ALA A O 1
ATOM 1454 N N . ALA A 1 179 ? 19.445 29.978 -29.803 1.00 39.69 179 ALA A N 1
ATOM 1455 C CA . ALA A 1 179 ? 19.126 31.309 -30.333 1.00 39.69 179 ALA A CA 1
ATOM 1456 C C . ALA A 1 179 ? 19.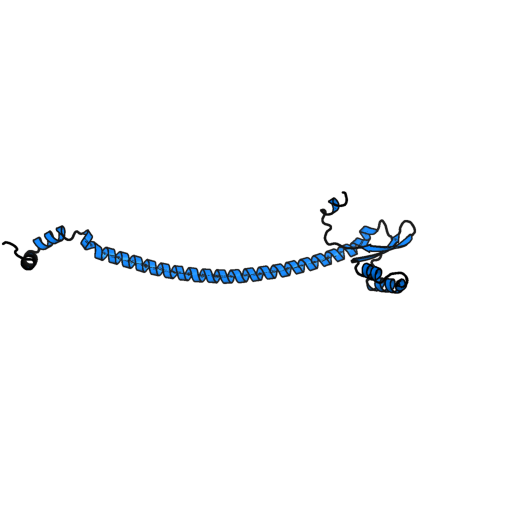383 32.465 -29.338 1.00 39.69 179 ALA A C 1
ATOM 1458 O O . ALA A 1 179 ? 18.801 33.539 -29.495 1.00 39.69 179 ALA A O 1
ATOM 1459 N N . GLN A 1 180 ? 20.245 32.264 -28.333 1.00 35.12 180 GLN A N 1
ATOM 1460 C CA . GLN A 1 180 ? 20.826 33.348 -27.527 1.00 35.12 180 GLN A CA 1
ATOM 1461 C C . GLN A 1 180 ? 22.345 33.346 -27.631 1.00 35.12 180 GLN A C 1
ATOM 1463 O O . GLN A 1 180 ? 22.930 32.244 -27.553 1.00 35.12 180 GLN A O 1
#

Secondary structure (DSSP, 8-state):
----SHHHHHHHHHH-HHHHHHHHHHHS-HHHHHHHHHHHHHHHHHHHHHHHHHHHHHHHHHHHHHHHHHHHHHHHHHHHHHHHHHHHHHHHHHHHHHHHHHHHHHHHTTTEEEEEEPPHHHHHHHHHHTTTTS-HHHHHHHHT-SEEEEEEETTT--EEEEEE---S--STTGGGGS--

Foldseek 3Di:
DDQDDPVSVVVVCVVDVPVVVVVCCVVPPPVNVCVVVVVVVVVVVVVVVVVVVVVVVVVVVVVVVVVVVVVVVVVVVVVVVVVVVVVVVVVVVVVLLVVCVVCVCVVCVVFFPPKDWDDPVRLVVVCVVCVVPDDPVVSVVQSPFSTKMWGATPPPRDIDIDTHHDDPPPDVPVPPPVPD

Radius of gyration: 50.07 Å; chains: 1; bounding box: 94×45×135 Å